Protein AF-A0A2G9GBJ9-F1 (afdb_monomer_lite)

Secondary structure (DSSP, 8-state):
---B-TTSPBPPHHHHHHHHHHHHHHHHHHHHHHHHHHHHHHTS-SHHHHHHHHHHHHHHHSSPPPHHHHHHHHHHHHHHHHHHHHHHHHHHHHHHHHHHHHHHHHHH--

Radius of gyration: 24.68 Å; chains: 1; bounding box: 47×69×53 Å

pLDDT: mean 78.36, std 8.61, range [52.81, 92.06]

Sequence (110 aa):
MVKTTKGGKTMNPTDAYRKELRKKELKRNKKERKKVREVGILKKDPETFKEQIHKLEAMKADGALDKARKHKKRQLEDTLNLVIKKRKVMRNFINIFSLWDIWCNSLIFF

Structure (mmCIF, N/CA/C/O backbone):
data_AF-A0A2G9GBJ9-F1
#
_entry.id   AF-A0A2G9GBJ9-F1
#
loop_
_atom_site.group_PDB
_atom_site.id
_atom_site.type_symbol
_atom_site.label_atom_id
_atom_site.label_alt_id
_atom_site.label_comp_id
_atom_site.label_asym_id
_atom_site.label_entity_id
_atom_site.label_seq_id
_atom_site.pdbx_PDB_ins_code
_atom_site.Cartn_x
_atom_site.Cartn_y
_atom_site.Cartn_z
_atom_site.occupancy
_atom_site.B_iso_or_equiv
_atom_site.auth_seq_id
_atom_site.auth_comp_id
_atom_site.auth_asym_id
_atom_site.auth_atom_id
_atom_site.pdbx_PDB_model_num
ATOM 1 N N . MET A 1 1 ? 30.743 -10.791 -12.312 1.00 52.81 1 MET A N 1
ATOM 2 C CA . MET A 1 1 ? 30.150 -12.019 -11.734 1.00 52.81 1 MET A CA 1
ATOM 3 C C . MET A 1 1 ? 29.306 -12.708 -12.802 1.00 52.81 1 MET A C 1
ATOM 5 O O . MET A 1 1 ? 28.244 -12.201 -13.158 1.00 52.81 1 MET A O 1
ATOM 9 N N . VAL A 1 2 ? 29.831 -13.787 -13.394 1.00 60.94 2 VAL A N 1
ATOM 10 C CA . VAL A 1 2 ? 29.153 -14.532 -14.468 1.00 60.94 2 VAL A CA 1
ATOM 11 C C . VAL A 1 2 ? 27.899 -15.169 -13.883 1.00 60.94 2 VAL A C 1
ATOM 13 O O . VAL A 1 2 ? 27.960 -15.912 -12.908 1.00 60.94 2 VAL A O 1
ATOM 16 N N . LYS A 1 3 ? 26.739 -14.819 -14.437 1.00 56.78 3 LYS A N 1
ATOM 17 C CA . LYS A 1 3 ? 25.454 -15.357 -13.990 1.00 56.78 3 LYS A CA 1
ATOM 18 C C . LYS A 1 3 ? 25.397 -16.821 -14.434 1.00 56.78 3 LYS A C 1
ATOM 20 O O . LYS A 1 3 ? 25.287 -17.089 -15.625 1.00 56.78 3 LYS A O 1
ATOM 25 N N . THR A 1 4 ? 25.491 -17.761 -13.507 1.00 58.31 4 THR A N 1
ATOM 26 C CA . THR A 1 4 ? 25.299 -19.189 -13.781 1.00 58.31 4 THR A CA 1
ATOM 27 C C . THR A 1 4 ? 23.809 -19.528 -13.792 1.00 58.31 4 THR A C 1
ATOM 29 O O . THR A 1 4 ? 22.970 -18.827 -13.215 1.00 58.31 4 THR A O 1
ATOM 32 N N . THR A 1 5 ? 23.438 -20.572 -14.529 1.00 62.03 5 THR A N 1
ATOM 33 C CA . THR A 1 5 ? 22.082 -21.132 -14.454 1.00 62.03 5 THR A CA 1
ATOM 34 C C . THR A 1 5 ? 21.862 -21.823 -13.103 1.00 62.03 5 THR A C 1
ATOM 36 O O . THR A 1 5 ? 22.818 -22.126 -12.394 1.00 62.03 5 THR A O 1
ATOM 39 N N . LYS A 1 6 ? 20.600 -22.115 -12.747 1.00 61.69 6 LYS A N 1
ATOM 40 C CA . LYS A 1 6 ? 20.223 -22.793 -11.486 1.00 61.69 6 LYS A CA 1
ATOM 41 C C . LYS A 1 6 ? 20.848 -24.198 -11.312 1.00 61.69 6 LYS A C 1
ATOM 43 O O . LYS A 1 6 ? 20.663 -24.794 -10.263 1.00 61.69 6 LYS A O 1
ATOM 48 N N . GLY A 1 7 ? 21.568 -24.695 -12.325 1.00 65.69 7 GLY A N 1
ATOM 49 C CA . GLY A 1 7 ? 22.311 -25.958 -12.331 1.00 65.69 7 GLY A CA 1
ATOM 50 C C . GLY A 1 7 ? 23.787 -25.813 -12.732 1.00 65.69 7 GLY A C 1
ATOM 51 O O . GLY A 1 7 ? 24.335 -26.723 -13.339 1.00 65.69 7 GLY A O 1
ATOM 52 N N . GLY A 1 8 ? 24.424 -24.662 -12.481 1.00 62.75 8 GLY A N 1
ATOM 53 C CA . GLY A 1 8 ? 25.887 -24.513 -12.566 1.00 62.75 8 GLY A CA 1
ATOM 54 C C . GLY A 1 8 ? 26.495 -24.368 -13.969 1.00 62.75 8 GLY A C 1
ATOM 55 O O . GLY A 1 8 ? 27.666 -24.024 -14.080 1.00 62.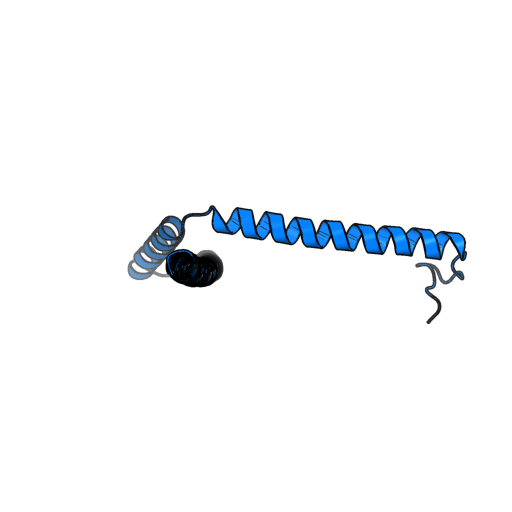75 8 GLY A O 1
ATOM 56 N N . LYS A 1 9 ? 25.721 -24.537 -15.049 1.00 66.00 9 LYS A N 1
ATOM 57 C CA . LYS A 1 9 ? 26.216 -24.340 -16.426 1.00 66.00 9 LYS A CA 1
ATOM 58 C C . LYS A 1 9 ? 26.382 -22.850 -16.752 1.00 66.00 9 LYS A C 1
ATOM 60 O O . LYS A 1 9 ? 25.506 -22.039 -16.401 1.00 66.00 9 LYS A O 1
ATOM 65 N N . THR A 1 10 ? 27.483 -22.506 -17.429 1.00 62.62 10 THR A N 1
ATOM 66 C CA . THR A 1 10 ? 27.755 -21.166 -17.972 1.00 62.62 10 THR A CA 1
ATOM 67 C C . THR A 1 10 ? 26.624 -20.765 -18.916 1.00 62.62 10 THR A C 1
ATOM 69 O O . THR A 1 10 ? 26.120 -21.563 -19.705 1.00 62.62 10 THR A O 1
ATOM 72 N N . MET A 1 11 ? 26.117 -19.544 -18.755 1.00 69.00 11 MET A N 1
ATOM 73 C CA . MET A 1 11 ? 24.937 -19.106 -19.495 1.00 69.00 11 MET A CA 1
ATOM 74 C C . MET A 1 11 ? 25.324 -18.717 -20.919 1.00 69.00 11 MET A C 1
ATOM 76 O O . MET A 1 11 ? 26.275 -17.962 -21.102 1.00 69.00 11 MET A O 1
ATOM 80 N N . ASN A 1 12 ? 24.559 -19.179 -21.909 1.00 77.44 12 ASN A N 1
ATOM 81 C CA . ASN A 1 12 ? 24.738 -18.759 -23.296 1.00 77.44 12 ASN A CA 1
ATOM 82 C C . ASN A 1 12 ? 24.591 -17.217 -23.396 1.00 77.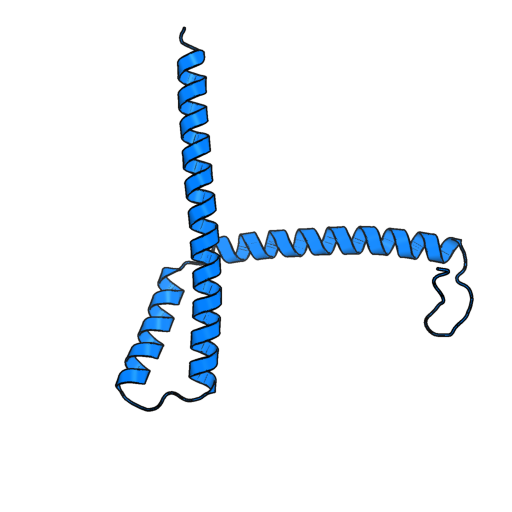44 12 ASN A C 1
ATOM 84 O O . ASN A 1 12 ? 23.616 -16.679 -22.852 1.00 77.44 12 ASN A O 1
ATOM 88 N N . PRO A 1 13 ? 25.515 -16.491 -24.062 1.00 76.88 13 PRO A N 1
ATOM 89 C CA . PRO A 1 13 ? 25.438 -15.036 -24.237 1.00 76.88 13 PRO A CA 1
ATOM 90 C C . PRO A 1 13 ? 24.092 -14.549 -24.808 1.00 76.88 13 PRO A C 1
ATOM 92 O O . PRO A 1 13 ? 23.568 -13.529 -24.355 1.00 76.88 13 PRO A O 1
ATOM 95 N N . THR A 1 14 ? 23.456 -15.310 -25.705 1.00 79.88 14 THR A N 1
ATOM 96 C CA . THR A 1 14 ? 22.117 -14.989 -26.237 1.00 79.88 14 THR A CA 1
ATOM 97 C C . THR A 1 14 ? 21.022 -15.092 -25.167 1.00 79.88 14 THR A C 1
ATOM 99 O O . THR A 1 14 ? 20.123 -14.250 -25.092 1.00 79.88 14 THR A O 1
ATOM 102 N N . ASP A 1 15 ? 21.107 -16.084 -24.281 1.00 81.12 15 ASP A N 1
ATOM 103 C CA . ASP A 1 15 ? 20.161 -16.248 -23.172 1.00 81.12 15 ASP A CA 1
ATOM 104 C C . ASP A 1 15 ? 20.373 -15.216 -22.065 1.00 81.12 15 ASP A C 1
ATOM 106 O O . ASP A 1 15 ? 19.410 -14.791 -21.418 1.00 81.12 15 ASP A O 1
ATOM 110 N N . ALA A 1 16 ? 21.614 -14.774 -21.855 1.00 81.31 16 ALA A N 1
ATOM 111 C CA . ALA A 1 16 ? 21.913 -13.671 -20.955 1.00 81.31 16 ALA A CA 1
ATOM 112 C C . ALA A 1 16 ? 21.224 -12.383 -21.435 1.00 81.31 16 ALA A C 1
ATOM 114 O O . ALA A 1 16 ? 20.534 -11.734 -20.642 1.00 81.31 16 ALA A O 1
ATOM 115 N N . TYR A 1 17 ? 21.305 -12.080 -22.735 1.00 81.88 17 TYR A N 1
ATOM 116 C CA . TYR A 1 17 ? 20.639 -10.925 -23.342 1.00 81.88 17 TYR A CA 1
ATOM 117 C C . TYR A 1 17 ? 19.106 -10.999 -23.224 1.00 81.88 17 TYR A C 1
ATOM 119 O O . TYR A 1 17 ? 18.466 -10.061 -22.739 1.00 81.88 17 TYR A O 1
ATOM 127 N N . ARG A 1 18 ? 18.499 -12.152 -23.544 1.00 83.75 18 ARG A N 1
ATOM 128 C CA . ARG A 1 18 ? 17.045 -12.371 -23.388 1.00 83.75 18 ARG A CA 1
ATOM 129 C C . ARG A 1 18 ? 16.582 -12.202 -21.942 1.00 83.75 18 ARG A C 1
ATOM 131 O O . ARG A 1 18 ? 15.556 -11.570 -21.676 1.00 83.75 18 ARG A O 1
ATOM 138 N N . LYS A 1 19 ? 17.342 -12.727 -20.977 1.00 83.69 19 LYS A N 1
ATOM 139 C CA . LYS A 1 19 ? 17.028 -12.573 -19.548 1.00 83.69 19 LYS A CA 1
ATOM 140 C C . LYS A 1 19 ? 17.173 -11.133 -19.079 1.00 83.69 19 LYS A C 1
ATOM 142 O O . LYS A 1 19 ? 16.408 -10.699 -18.218 1.00 83.69 19 LYS A O 1
ATOM 147 N N . GLU A 1 20 ? 18.114 -10.376 -19.627 1.00 84.12 20 GLU A N 1
ATOM 148 C CA . GLU A 1 20 ? 18.257 -8.957 -19.315 1.00 84.12 20 GLU A CA 1
ATOM 149 C C . GLU A 1 20 ? 17.107 -8.120 -19.867 1.00 84.12 20 GLU A C 1
ATOM 151 O O . GLU A 1 20 ? 16.560 -7.302 -19.121 1.00 84.12 20 GLU A O 1
ATOM 156 N N . LEU A 1 21 ? 16.662 -8.385 -21.097 1.00 86.06 21 LEU A N 1
ATOM 157 C CA . LEU A 1 21 ? 15.450 -7.782 -21.656 1.00 86.06 21 LEU A CA 1
ATOM 158 C C . LEU A 1 21 ? 14.224 -8.105 -20.799 1.00 86.06 21 LEU A C 1
ATOM 160 O O . LEU A 1 21 ? 13.531 -7.195 -20.340 1.00 86.06 21 LEU A O 1
ATOM 164 N N . ARG A 1 22 ? 14.022 -9.381 -20.450 1.00 88.19 22 ARG A N 1
ATOM 165 C CA . ARG A 1 22 ? 12.922 -9.801 -19.569 1.00 88.19 22 ARG A CA 1
ATOM 166 C C . ARG A 1 22 ? 13.009 -9.156 -18.185 1.00 88.19 22 ARG A C 1
ATOM 168 O O . ARG A 1 22 ? 11.987 -8.812 -17.598 1.00 88.19 22 ARG A O 1
ATOM 175 N N . LYS 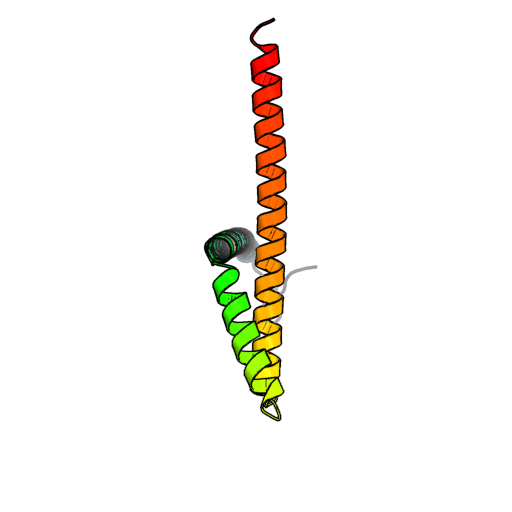A 1 23 ? 14.214 -8.949 -17.643 1.00 87.56 23 LYS A N 1
ATOM 176 C CA . LYS A 1 23 ? 14.416 -8.255 -16.360 1.00 87.56 23 LYS A CA 1
ATOM 177 C C . LYS A 1 23 ? 14.058 -6.770 -16.460 1.00 87.56 23 LYS A C 1
ATOM 179 O O . LYS A 1 23 ? 13.475 -6.241 -15.512 1.00 87.56 23 LYS A O 1
AT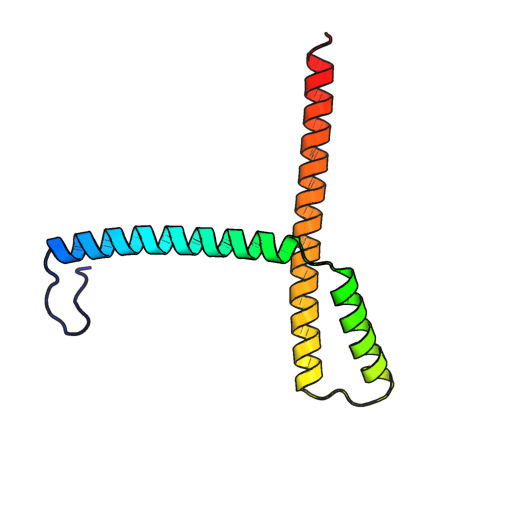OM 184 N N . LYS A 1 24 ? 14.402 -6.096 -17.563 1.00 89.12 24 LYS A N 1
ATOM 185 C CA . LYS A 1 24 ? 14.009 -4.698 -17.822 1.00 89.12 24 LYS A CA 1
ATOM 186 C C . LYS A 1 24 ? 12.486 -4.581 -17.939 1.00 89.12 24 LYS A C 1
ATOM 188 O O . LYS A 1 24 ? 11.901 -3.726 -17.276 1.00 89.12 24 LYS A O 1
ATOM 193 N N . GLU A 1 25 ? 11.858 -5.509 -18.650 1.00 88.69 25 GLU A N 1
ATOM 194 C CA . GLU A 1 25 ? 10.406 -5.574 -18.823 1.00 88.69 25 GLU A CA 1
ATOM 195 C C . GLU A 1 25 ? 9.672 -5.833 -17.498 1.00 88.69 25 GLU A C 1
ATOM 197 O O . GLU A 1 25 ? 8.834 -5.050 -17.055 1.00 88.69 25 GLU A O 1
ATOM 202 N N . LEU A 1 26 ? 10.101 -6.846 -16.738 1.00 88.06 26 LEU A N 1
ATOM 203 C CA . LEU A 1 26 ? 9.559 -7.126 -15.405 1.00 88.06 26 LEU A CA 1
ATOM 204 C C . LEU A 1 26 ? 9.708 -5.942 -14.441 1.00 88.06 26 LEU A C 1
ATOM 206 O O . LEU A 1 26 ? 8.861 -5.754 -13.565 1.00 88.06 26 LEU A O 1
ATOM 210 N N . LYS A 1 27 ? 10.776 -5.144 -14.566 1.00 90.38 27 LYS A N 1
ATOM 211 C CA . LYS A 1 27 ? 10.946 -3.921 -13.769 1.00 90.38 27 LYS A CA 1
ATOM 212 C C . LYS A 1 27 ? 9.918 -2.854 -14.150 1.00 90.38 27 LYS A C 1
ATOM 214 O O . LYS A 1 27 ? 9.383 -2.226 -13.236 1.00 90.38 27 LYS A O 1
ATOM 219 N N . ARG A 1 28 ? 9.621 -2.662 -15.439 1.00 90.31 28 ARG A N 1
ATOM 220 C CA . ARG A 1 28 ? 8.571 -1.736 -15.905 1.00 90.31 28 ARG A CA 1
ATOM 221 C C . ARG A 1 28 ? 7.198 -2.168 -15.381 1.00 90.31 28 ARG A C 1
ATOM 223 O O . ARG A 1 28 ? 6.585 -1.406 -14.637 1.00 90.31 28 ARG A O 1
ATOM 230 N N . ASN A 1 29 ? 6.843 -3.441 -15.547 1.00 90.69 29 ASN A N 1
ATOM 231 C CA . ASN A 1 29 ? 5.569 -3.996 -15.063 1.00 90.69 29 ASN A CA 1
ATOM 232 C C . ASN A 1 29 ? 5.438 -3.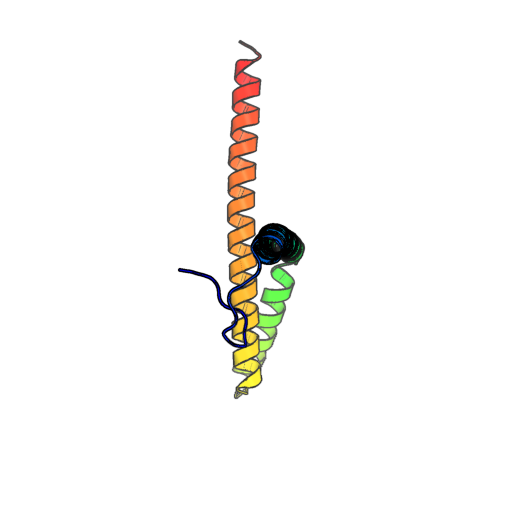971 -13.532 1.00 90.69 29 ASN A C 1
ATOM 234 O O . ASN A 1 29 ? 4.343 -3.918 -12.976 1.00 90.69 29 ASN A O 1
ATOM 238 N N . LYS A 1 30 ? 6.550 -4.009 -12.788 1.00 92.06 30 LYS A N 1
ATOM 239 C CA . LYS A 1 30 ? 6.528 -3.796 -11.329 1.00 92.06 30 LYS A CA 1
ATOM 240 C C . LYS A 1 30 ? 6.273 -2.335 -10.960 1.00 92.06 30 LYS A C 1
ATOM 242 O O . LYS A 1 30 ? 5.577 -2.094 -9.976 1.00 92.06 30 LYS A O 1
ATOM 247 N N . LYS A 1 31 ? 6.842 -1.376 -11.696 1.00 89.00 31 LYS A N 1
ATOM 248 C CA . LYS A 1 31 ? 6.605 0.059 -11.469 1.00 89.00 31 LYS A CA 1
ATOM 249 C C . LYS A 1 31 ? 5.157 0.420 -11.783 1.00 89.00 31 LYS A C 1
ATOM 251 O O . LYS A 1 31 ? 4.516 1.070 -10.969 1.00 89.00 31 LYS A O 1
ATOM 256 N N . GLU A 1 32 ? 4.628 -0.072 -12.894 1.00 86.19 32 GLU A N 1
ATOM 257 C CA . GLU A 1 32 ? 3.231 0.133 -13.271 1.00 86.19 32 GLU A CA 1
ATOM 258 C C . GLU A 1 32 ? 2.268 -0.451 -12.233 1.00 86.19 32 GLU A C 1
ATOM 260 O O . GLU A 1 32 ? 1.433 0.269 -11.696 1.00 86.19 32 GLU A O 1
ATOM 265 N N . ARG A 1 33 ? 2.485 -1.700 -11.799 1.00 82.81 33 ARG A N 1
ATOM 266 C CA . ARG A 1 33 ? 1.706 -2.298 -10.700 1.00 82.81 33 ARG A CA 1
ATOM 267 C C . ARG A 1 33 ? 1.784 -1.514 -9.389 1.00 82.81 33 ARG A C 1
ATOM 269 O O . ARG A 1 33 ? 0.874 -1.606 -8.571 1.00 82.81 33 ARG A O 1
ATOM 276 N N . LYS A 1 34 ? 2.874 -0.791 -9.118 1.00 85.25 34 LYS A N 1
ATOM 277 C CA . LYS A 1 34 ? 2.943 0.111 -7.955 1.00 85.25 34 LYS A CA 1
ATOM 278 C C . LYS A 1 34 ? 2.072 1.347 -8.179 1.00 85.25 34 LYS A C 1
ATOM 280 O O . LYS A 1 34 ? 1.242 1.622 -7.325 1.00 85.25 34 LYS A O 1
ATOM 285 N N . LYS A 1 35 ? 2.176 2.000 -9.341 1.00 81.62 35 LYS A N 1
ATOM 286 C CA . LYS A 1 35 ? 1.340 3.158 -9.700 1.00 81.62 35 LYS A CA 1
ATOM 287 C C . LYS A 1 35 ? -0.154 2.830 -9.643 1.00 81.62 35 LYS A C 1
ATOM 289 O O . LYS A 1 35 ? -0.900 3.537 -8.980 1.00 81.62 35 LYS A O 1
ATOM 294 N N . VAL A 1 36 ? -0.574 1.717 -10.249 1.00 82.69 36 VAL A N 1
ATOM 295 C CA . VAL A 1 36 ? -1.975 1.259 -10.223 1.00 82.69 36 VAL A CA 1
ATOM 296 C C . VAL A 1 36 ? -2.453 1.024 -8.788 1.00 82.69 36 VAL A C 1
ATOM 298 O O . VAL A 1 36 ? -3.541 1.461 -8.423 1.00 82.69 36 VAL A O 1
ATOM 301 N N . ARG A 1 37 ? -1.625 0.396 -7.939 1.00 83.25 37 ARG A N 1
ATOM 302 C CA . ARG A 1 37 ? -1.954 0.210 -6.516 1.00 83.25 37 ARG A CA 1
ATOM 303 C C . ARG A 1 37 ? -2.085 1.533 -5.769 1.00 83.25 37 ARG A C 1
ATOM 305 O O . ARG A 1 37 ? -2.999 1.673 -4.967 1.00 83.25 37 ARG A O 1
ATOM 312 N N . GLU A 1 38 ? -1.207 2.495 -6.033 1.00 79.06 38 GLU A N 1
ATOM 313 C CA . GLU A 1 38 ? -1.269 3.824 -5.415 1.00 79.06 38 GLU A CA 1
ATOM 314 C C . GLU A 1 38 ? -2.546 4.576 -5.810 1.00 79.06 38 GLU A C 1
ATOM 316 O O . GLU A 1 38 ? -3.229 5.098 -4.933 1.00 79.06 38 GLU A O 1
ATOM 321 N N . VAL A 1 39 ? -2.921 4.556 -7.094 1.00 78.25 39 VAL A N 1
ATOM 322 C CA . VAL A 1 39 ? -4.180 5.150 -7.581 1.00 78.25 39 VAL A CA 1
ATOM 323 C C . VAL A 1 39 ? -5.393 4.445 -6.968 1.00 78.25 39 VAL A C 1
ATOM 325 O O . VAL A 1 39 ? -6.344 5.101 -6.550 1.00 78.25 39 VAL A O 1
ATOM 328 N N . GLY A 1 40 ? -5.356 3.115 -6.856 1.00 79.50 40 GLY A N 1
ATOM 329 C CA . GLY A 1 40 ? -6.426 2.340 -6.228 1.00 79.50 40 GLY A CA 1
ATOM 330 C C . GLY A 1 40 ? -6.602 2.636 -4.736 1.00 79.50 40 GLY A C 1
ATOM 331 O O . GLY A 1 40 ? -7.725 2.624 -4.247 1.00 79.50 40 GLY A O 1
ATOM 332 N N . ILE A 1 41 ? -5.521 2.927 -4.005 1.00 76.44 41 ILE A N 1
ATOM 333 C CA . ILE A 1 41 ? -5.581 3.340 -2.591 1.00 76.44 41 ILE A CA 1
ATOM 334 C C . ILE A 1 41 ? -6.139 4.759 -2.462 1.00 76.44 41 ILE A C 1
ATOM 336 O O . ILE A 1 41 ? -6.888 5.041 -1.534 1.00 76.44 41 ILE A O 1
ATOM 340 N N . LEU A 1 42 ? -5.799 5.641 -3.401 1.00 70.62 42 LEU A N 1
ATOM 341 C CA . LEU A 1 42 ? -6.232 7.033 -3.390 1.00 70.62 42 LEU A CA 1
ATOM 342 C C . LEU A 1 42 ? -7.748 7.198 -3.529 1.00 70.62 42 LEU A C 1
ATOM 344 O O . LEU A 1 42 ? -8.326 8.080 -2.901 1.00 70.62 42 LEU A O 1
ATOM 348 N N . LYS A 1 43 ? -8.373 6.326 -4.326 1.00 73.56 43 LYS A N 1
ATOM 349 C CA . LYS A 1 43 ? -9.825 6.287 -4.537 1.00 73.56 43 LYS A CA 1
ATOM 350 C C . LYS A 1 43 ? -10.610 5.752 -3.336 1.00 73.56 43 LYS A C 1
ATOM 352 O O . LYS A 1 43 ? -11.831 5.784 -3.371 1.00 73.56 43 LYS A O 1
ATOM 357 N N . LYS A 1 44 ? -9.942 5.226 -2.305 1.00 76.81 44 LYS A N 1
ATOM 358 C CA . LYS A 1 44 ? -10.621 4.730 -1.103 1.00 76.81 44 LYS A CA 1
ATOM 359 C C . LYS A 1 44 ? -10.912 5.873 -0.142 1.00 76.81 44 LYS A C 1
ATOM 361 O O . LYS A 1 44 ? -10.071 6.758 0.065 1.00 76.81 44 LYS A O 1
ATOM 366 N N . ASP A 1 45 ? -12.073 5.798 0.493 1.00 78.25 45 ASP A N 1
ATOM 367 C CA . ASP A 1 45 ? -12.490 6.764 1.497 1.00 78.25 45 ASP A CA 1
ATOM 368 C C . ASP A 1 45 ? -11.831 6.481 2.855 1.00 78.25 45 ASP A C 1
ATOM 370 O O . ASP A 1 45 ? -11.711 5.326 3.262 1.00 78.25 45 ASP A O 1
ATOM 374 N N . PRO A 1 46 ? -11.339 7.505 3.577 1.00 78.12 46 PRO A N 1
ATOM 375 C CA . PRO A 1 46 ? -10.671 7.317 4.855 1.00 78.12 46 PRO A CA 1
ATOM 376 C C . PRO A 1 46 ? -11.681 7.241 6.000 1.00 78.12 46 PRO A C 1
ATOM 378 O O . PRO A 1 46 ? -11.390 6.615 7.014 1.00 78.12 46 PRO A O 1
ATOM 381 N N . GLU A 1 47 ? -12.863 7.837 5.837 1.00 81.50 47 GLU A N 1
ATOM 382 C CA . GLU A 1 47 ? -13.929 7.843 6.836 1.00 81.50 47 GLU A CA 1
ATOM 383 C C . GLU A 1 47 ? -14.449 6.425 7.065 1.00 81.50 47 GLU A C 1
ATOM 385 O O . GLU A 1 47 ? -14.554 5.997 8.209 1.00 81.50 47 GLU A O 1
ATOM 390 N N . THR A 1 48 ? -14.572 5.613 6.008 1.00 83.44 48 THR A N 1
ATOM 391 C CA . THR A 1 48 ? -14.942 4.197 6.150 1.00 83.44 48 THR A CA 1
ATOM 392 C C . THR A 1 48 ? -13.934 3.409 6.991 1.00 83.44 48 THR A C 1
ATOM 394 O O . THR A 1 48 ? -14.311 2.492 7.718 1.00 83.44 48 THR A O 1
ATOM 397 N N . PHE A 1 49 ? -12.640 3.750 6.921 1.00 81.62 49 PHE A N 1
ATOM 398 C CA . PHE A 1 49 ? -11.618 3.109 7.754 1.00 81.62 49 PHE A CA 1
ATOM 399 C C . PHE A 1 49 ? -11.682 3.591 9.205 1.00 81.62 49 PHE A C 1
ATOM 401 O O . PHE A 1 49 ? -11.552 2.772 10.114 1.00 81.62 49 PHE A O 1
ATOM 408 N N . LYS A 1 50 ? -11.929 4.887 9.432 1.00 83.50 50 LYS A N 1
ATOM 409 C CA . LYS A 1 50 ? -12.130 5.439 10.779 1.00 83.50 50 LYS A CA 1
ATOM 410 C C . LYS A 1 50 ? -13.359 4.847 11.459 1.00 83.50 50 LYS A C 1
ATOM 412 O O . LYS A 1 50 ? -13.261 4.446 12.610 1.00 83.50 50 LYS A O 1
ATOM 417 N N . GLU A 1 51 ? -14.476 4.713 10.751 1.00 87.25 51 GLU A N 1
ATOM 418 C CA . GLU A 1 51 ? -15.690 4.081 11.278 1.00 87.25 51 GLU A CA 1
ATOM 419 C C . GLU A 1 51 ? -15.449 2.621 11.673 1.00 87.25 51 GLU A C 1
ATOM 421 O O . GLU A 1 51 ? -15.909 2.166 12.719 1.00 87.25 51 GLU A O 1
ATOM 426 N N . GLN A 1 52 ? -14.700 1.871 10.860 1.00 83.56 52 GLN A N 1
ATOM 427 C CA . GLN A 1 52 ? -14.336 0.489 11.183 1.00 83.56 52 GLN A CA 1
ATOM 428 C C . GLN A 1 52 ? -13.419 0.405 12.407 1.00 83.56 52 GLN A C 1
ATOM 430 O O . GLN A 1 52 ? -13.595 -0.491 13.233 1.00 83.56 52 GLN A O 1
ATOM 435 N N . ILE A 1 53 ? -12.465 1.331 12.543 1.00 86.00 53 ILE A N 1
ATOM 436 C CA . ILE A 1 53 ? -11.616 1.435 13.736 1.00 86.00 53 ILE A CA 1
ATOM 437 C C . ILE A 1 53 ? -12.474 1.771 14.959 1.00 86.00 53 ILE A C 1
ATOM 439 O O . ILE A 1 53 ? -12.372 1.072 15.961 1.00 86.00 53 ILE A O 1
ATOM 443 N N . HIS A 1 54 ? -13.376 2.747 14.850 1.00 85.38 54 HIS A N 1
ATOM 444 C CA . HIS A 1 54 ? -14.268 3.156 15.932 1.00 85.38 54 HIS A CA 1
ATOM 445 C C . HIS A 1 54 ? -15.176 2.006 16.395 1.00 85.38 54 HIS A C 1
ATOM 447 O O . HIS A 1 54 ? -15.317 1.767 17.589 1.00 85.38 54 HIS A O 1
ATOM 453 N N . LYS A 1 55 ? -15.726 1.212 15.465 1.00 84.94 55 LYS A N 1
ATOM 454 C CA . LYS A 1 55 ? -16.490 -0.006 15.799 1.00 84.94 55 LYS A CA 1
ATOM 455 C C . LYS A 1 55 ? -15.638 -1.027 16.558 1.00 84.94 55 LYS A C 1
ATOM 457 O O . LYS A 1 55 ? -16.096 -1.598 17.541 1.00 84.94 55 LYS A O 1
ATOM 462 N N . LEU A 1 56 ? -14.392 -1.248 16.130 1.00 82.12 56 LEU A N 1
ATOM 463 C CA . LEU A 1 56 ? -13.466 -2.152 16.824 1.00 82.12 56 LEU A CA 1
ATOM 464 C C . LEU A 1 56 ? -13.030 -1.616 18.197 1.00 82.12 56 LEU A C 1
ATOM 466 O O . LEU A 1 56 ? -12.713 -2.409 19.082 1.00 82.12 56 LEU A O 1
ATOM 470 N N . GLU A 1 57 ? -12.990 -0.298 18.376 1.00 80.69 57 GLU A N 1
ATOM 471 C CA . GLU A 1 57 ? -12.693 0.351 19.653 1.00 80.69 57 GLU A CA 1
ATOM 472 C C . GLU A 1 57 ? -13.868 0.294 20.626 1.00 80.69 57 GLU A C 1
ATOM 474 O O . GLU A 1 57 ? -13.648 -0.054 21.783 1.00 80.69 57 GLU A O 1
ATOM 479 N N . ALA A 1 58 ? -15.097 0.521 20.160 1.00 81.31 58 ALA A N 1
ATOM 480 C CA . ALA A 1 58 ? -16.307 0.351 20.964 1.00 81.31 58 ALA A CA 1
ATOM 481 C C . ALA A 1 58 ? -16.403 -1.083 21.518 1.00 81.31 58 ALA A C 1
ATOM 483 O O . ALA A 1 58 ? -16.506 -1.284 22.721 1.00 81.31 58 ALA A O 1
ATOM 484 N N . MET A 1 59 ? -16.171 -2.093 20.671 1.00 74.75 59 MET A N 1
ATOM 485 C CA . MET A 1 59 ? -16.145 -3.500 21.101 1.00 74.75 59 MET A CA 1
ATOM 486 C C . MET A 1 59 ? -14.992 -3.847 22.059 1.00 74.75 59 MET A C 1
ATOM 488 O O . MET A 1 59 ? -15.026 -4.892 22.706 1.00 74.75 59 MET A O 1
ATOM 492 N N . LYS A 1 60 ? -13.933 -3.027 22.116 1.00 67.94 60 LYS A N 1
ATOM 493 C CA . LYS A 1 60 ? -12.841 -3.177 23.092 1.00 67.94 60 LYS A CA 1
ATOM 494 C C . LYS A 1 60 ? -13.230 -2.581 24.449 1.00 67.94 60 LYS A C 1
ATOM 496 O O . LYS A 1 60 ? -12.717 -3.044 25.463 1.00 67.94 60 LYS A O 1
ATOM 501 N N . ALA A 1 61 ? -14.087 -1.560 24.470 1.00 63.09 61 ALA A N 1
ATOM 502 C CA . ALA A 1 61 ? -14.628 -1.008 25.709 1.00 63.09 61 ALA A CA 1
ATOM 503 C C . ALA A 1 61 ? -15.579 -2.007 26.393 1.00 63.09 61 ALA A C 1
ATOM 505 O O . ALA A 1 61 ? -15.530 -2.146 27.611 1.00 63.09 61 ALA A O 1
ATOM 506 N N . ASP A 1 62 ? -16.330 -2.780 25.602 1.00 63.75 62 ASP A N 1
ATOM 507 C CA . ASP A 1 62 ? -17.287 -3.783 26.092 1.00 63.75 62 ASP A CA 1
ATOM 508 C C . ASP A 1 62 ? -16.644 -5.125 26.521 1.00 63.75 62 ASP A C 1
ATOM 510 O O . ASP A 1 62 ? -17.333 -6.011 27.027 1.00 63.75 62 ASP A O 1
ATOM 514 N N . GLY A 1 63 ? -15.328 -5.320 26.329 1.00 72.19 63 GLY A N 1
ATOM 515 C CA . GLY A 1 63 ? -14.631 -6.537 26.766 1.00 72.19 63 GLY A CA 1
ATOM 516 C C . GLY A 1 63 ? -13.303 -6.851 26.062 1.00 72.19 63 GLY A C 1
ATOM 517 O O . GLY A 1 63 ? -12.736 -6.063 25.303 1.00 72.19 63 GLY A O 1
ATOM 518 N N . ALA A 1 64 ? -12.761 -8.049 26.317 1.00 68.56 64 ALA A N 1
ATOM 519 C CA . ALA A 1 64 ? -11.457 -8.458 25.795 1.00 68.56 64 ALA A CA 1
ATOM 520 C C . ALA A 1 64 ? -11.465 -8.677 24.266 1.00 68.56 64 ALA A C 1
ATOM 522 O O . ALA A 1 64 ? -12.123 -9.563 23.712 1.00 68.56 64 ALA A O 1
ATOM 523 N N . LEU A 1 65 ? -10.656 -7.884 23.560 1.00 66.81 65 LEU A N 1
ATOM 524 C CA . LEU A 1 65 ? -10.474 -8.006 22.116 1.00 66.81 65 LEU A CA 1
ATOM 525 C C . LEU A 1 65 ? -9.509 -9.161 21.769 1.00 66.81 65 LEU A C 1
ATOM 527 O O . LEU A 1 65 ? -8.351 -9.156 22.196 1.00 66.81 65 LEU A O 1
ATOM 531 N N . ASP A 1 66 ? -9.968 -10.107 20.945 1.00 73.88 66 ASP A N 1
ATOM 532 C CA . ASP A 1 66 ? -9.176 -11.238 20.443 1.00 73.88 66 ASP A CA 1
ATOM 533 C C . ASP A 1 66 ? -7.946 -10.790 19.610 1.00 73.88 66 ASP A C 1
ATOM 535 O O . ASP A 1 66 ? -7.940 -9.717 18.992 1.00 73.88 66 ASP A O 1
ATOM 539 N N . LYS A 1 67 ? -6.885 -11.612 19.571 1.00 78.19 67 LYS A N 1
ATOM 540 C CA . LYS A 1 67 ? -5.624 -11.337 18.852 1.00 78.19 67 LYS A CA 1
ATOM 541 C C . LYS A 1 67 ? -5.864 -11.033 17.369 1.00 78.19 67 LYS A C 1
ATOM 543 O O . LYS A 1 67 ? -5.235 -10.120 16.828 1.00 78.19 67 LYS A O 1
ATOM 548 N N . ALA A 1 68 ? -6.809 -11.727 16.731 1.00 77.44 68 ALA A N 1
ATOM 549 C CA . ALA A 1 68 ? -7.181 -11.489 15.336 1.00 77.44 68 ALA A CA 1
ATOM 550 C C . ALA A 1 68 ? -7.752 -10.076 15.118 1.00 77.44 68 ALA A C 1
ATOM 552 O O . ALA A 1 68 ? -7.382 -9.375 14.172 1.00 77.44 68 ALA A O 1
ATOM 553 N N . ARG A 1 69 ? -8.602 -9.611 16.040 1.00 75.00 69 ARG A N 1
ATOM 554 C CA . ARG A 1 69 ? -9.212 -8.275 15.992 1.00 75.00 69 ARG A CA 1
ATOM 555 C C . ARG A 1 69 ? -8.184 -7.164 16.236 1.00 75.00 69 ARG A C 1
ATOM 557 O O . ARG A 1 69 ? -8.223 -6.147 15.546 1.00 75.00 69 ARG A O 1
ATOM 564 N N . LYS A 1 70 ? -7.203 -7.382 17.123 1.00 80.44 70 LYS A N 1
ATOM 565 C CA . LYS A 1 70 ? -6.059 -6.464 17.311 1.00 80.44 70 LYS A CA 1
ATOM 566 C C . LYS A 1 70 ? -5.211 -6.336 16.043 1.00 80.44 70 LYS A C 1
ATOM 568 O O . LYS A 1 70 ? -4.825 -5.231 15.670 1.00 80.44 70 LYS A O 1
ATOM 573 N N . HIS A 1 71 ? -4.951 -7.448 15.356 1.00 83.25 71 HIS A N 1
ATOM 574 C CA . HIS A 1 71 ? -4.202 -7.429 14.100 1.00 83.25 71 HIS A CA 1
ATOM 575 C C . HIS A 1 71 ? -4.960 -6.681 12.995 1.00 83.25 71 HIS A C 1
ATOM 577 O O . HIS A 1 71 ? -4.372 -5.862 12.291 1.00 83.25 71 HIS A O 1
ATOM 583 N N . LYS A 1 72 ? -6.278 -6.896 12.895 1.00 81.62 72 LYS A N 1
ATOM 584 C CA . LYS A 1 72 ? -7.136 -6.183 11.940 1.00 81.62 72 LYS A CA 1
ATOM 585 C C . LYS A 1 72 ? -7.162 -4.677 12.205 1.00 81.62 72 LYS A C 1
ATOM 587 O O . LYS A 1 72 ? -7.035 -3.909 11.258 1.00 81.62 72 LYS A O 1
ATOM 592 N N . LYS A 1 73 ? -7.240 -4.256 13.474 1.00 82.25 73 LYS A N 1
ATOM 593 C CA . LYS A 1 73 ? -7.132 -2.839 13.859 1.00 82.25 73 LYS A CA 1
ATOM 594 C C . LYS A 1 73 ? -5.827 -2.220 13.344 1.00 82.25 73 LYS A C 1
ATOM 596 O O . LYS A 1 73 ? -5.875 -1.220 12.639 1.00 82.25 73 LYS A O 1
ATOM 601 N N . ARG A 1 74 ? -4.687 -2.876 13.584 1.00 85.75 74 ARG A N 1
ATOM 602 C CA . ARG A 1 74 ? -3.376 -2.398 13.114 1.00 85.75 74 ARG A CA 1
ATOM 603 C C . ARG A 1 74 ? -3.300 -2.273 11.586 1.00 85.75 74 ARG A C 1
ATOM 605 O O . ARG A 1 74 ? -2.808 -1.273 11.080 1.00 85.75 74 ARG A O 1
ATOM 612 N N . GLN A 1 75 ? -3.837 -3.243 10.841 1.00 85.44 75 GLN A N 1
ATOM 613 C CA . GLN A 1 75 ? -3.877 -3.166 9.372 1.00 85.44 75 GLN A CA 1
ATOM 614 C C . GLN A 1 75 ? -4.724 -1.989 8.859 1.00 85.44 75 GLN A C 1
ATOM 616 O O . GLN A 1 75 ? -4.372 -1.355 7.859 1.00 85.44 75 GLN A O 1
ATOM 621 N N . LEU A 1 76 ? -5.845 -1.703 9.527 1.00 84.81 76 LEU A N 1
ATOM 622 C CA . LEU A 1 76 ? -6.715 -0.577 9.186 1.00 84.81 76 LEU A CA 1
ATOM 623 C C . LEU A 1 76 ? -6.033 0.760 9.500 1.00 84.81 76 LEU A C 1
ATOM 625 O O . LEU A 1 76 ? -6.076 1.661 8.666 1.00 84.81 76 LEU A O 1
ATOM 629 N N . GLU A 1 77 ? -5.338 0.865 10.635 1.00 85.06 77 GLU A N 1
ATOM 630 C CA . GLU A 1 77 ? -4.547 2.045 11.016 1.00 85.06 77 GLU A CA 1
ATOM 631 C C . GLU A 1 77 ? -3.397 2.309 10.034 1.00 85.06 77 GLU A C 1
ATOM 633 O O . GLU A 1 77 ? -3.233 3.434 9.558 1.00 85.06 77 GLU A O 1
ATOM 638 N N . ASP A 1 78 ? -2.641 1.272 9.660 1.00 85.56 78 ASP A N 1
ATOM 639 C CA . ASP A 1 78 ? -1.556 1.381 8.679 1.00 85.56 78 ASP A CA 1
ATOM 640 C C . ASP A 1 78 ? -2.084 1.856 7.313 1.00 85.56 78 ASP A C 1
ATOM 642 O O . ASP A 1 78 ? -1.483 2.712 6.652 1.00 85.56 78 ASP A O 1
ATOM 646 N N . THR A 1 79 ? -3.251 1.346 6.906 1.00 82.00 79 THR A N 1
ATOM 647 C CA . THR A 1 79 ? -3.922 1.748 5.662 1.00 82.00 79 THR A CA 1
ATOM 648 C C . THR A 1 79 ? -4.414 3.196 5.735 1.00 82.00 79 THR A C 1
ATOM 650 O O . THR A 1 79 ? -4.204 3.965 4.793 1.00 82.00 79 THR A O 1
ATOM 653 N N . LEU A 1 80 ? -5.021 3.599 6.854 1.00 85.00 80 LEU A N 1
ATOM 654 C CA . LEU A 1 80 ? -5.523 4.954 7.075 1.00 85.00 80 LEU A CA 1
ATOM 655 C C . LEU A 1 80 ? -4.385 5.984 7.061 1.00 85.00 80 LEU A C 1
ATOM 657 O O . LEU A 1 80 ? -4.478 6.996 6.363 1.00 85.00 80 LEU A O 1
ATOM 661 N N . ASN A 1 81 ? -3.280 5.700 7.752 1.00 84.62 81 ASN A N 1
ATOM 662 C CA . ASN A 1 81 ? -2.097 6.559 7.771 1.00 84.62 81 ASN A CA 1
ATOM 663 C C . ASN A 1 81 ? -1.518 6.768 6.366 1.00 84.62 81 ASN A C 1
ATOM 665 O O . ASN A 1 81 ? -1.125 7.883 6.004 1.00 84.62 81 ASN A O 1
ATOM 669 N N . LEU A 1 82 ? -1.515 5.719 5.540 1.00 82.00 82 LEU A N 1
ATOM 670 C CA . LEU A 1 82 ? -1.057 5.805 4.157 1.00 82.00 82 LEU A CA 1
ATOM 671 C C . LEU A 1 82 ? -1.969 6.706 3.307 1.00 82.00 82 LEU A C 1
ATOM 673 O O . LEU A 1 82 ? -1.465 7.552 2.561 1.00 82.00 82 LEU A O 1
ATOM 677 N N . VAL A 1 83 ? -3.293 6.566 3.443 1.00 81.62 83 VAL A N 1
ATOM 678 C CA . VAL A 1 83 ? -4.286 7.391 2.730 1.00 81.62 83 VAL A CA 1
ATOM 679 C C . VAL A 1 83 ? -4.184 8.859 3.154 1.00 81.62 83 VAL A C 1
ATOM 681 O O . VAL A 1 83 ? -4.115 9.738 2.293 1.00 81.62 83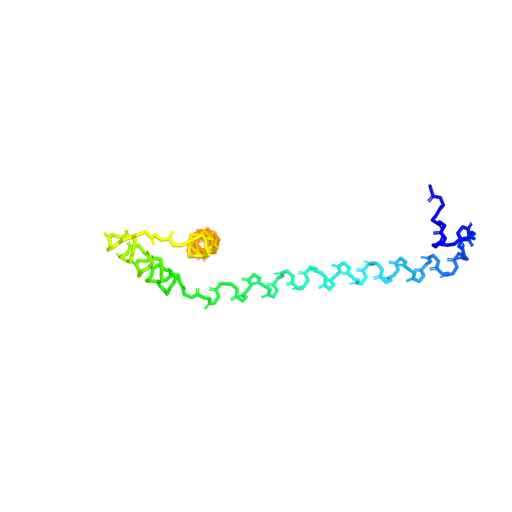 VAL A O 1
ATOM 684 N N . ILE A 1 84 ? -4.104 9.142 4.458 1.00 83.81 84 ILE A N 1
ATOM 685 C CA . ILE A 1 84 ? -3.984 10.509 4.992 1.00 83.81 84 ILE A CA 1
ATOM 686 C C . ILE A 1 84 ? -2.695 11.173 4.498 1.00 83.81 84 ILE A C 1
ATOM 688 O O . ILE A 1 84 ? -2.732 12.301 3.999 1.00 83.81 84 ILE A O 1
ATOM 692 N N . LYS A 1 85 ? -1.555 10.470 4.566 1.00 83.94 85 LYS A N 1
ATOM 693 C CA . LYS A 1 85 ? -0.267 10.994 4.091 1.00 83.94 85 LYS A CA 1
ATOM 694 C C . LYS A 1 85 ? -0.313 11.326 2.600 1.00 83.94 85 LYS A C 1
ATOM 696 O O . LYS A 1 85 ? 0.146 12.395 2.199 1.00 83.94 85 LYS A O 1
ATOM 701 N N . LYS A 1 86 ? -0.902 10.449 1.779 1.00 80.00 86 LYS A N 1
ATOM 702 C CA . LYS A 1 86 ? -1.059 10.678 0.333 1.00 80.00 86 LYS A CA 1
ATOM 703 C C . LYS A 1 86 ? -1.987 11.862 0.039 1.00 80.00 86 LYS A C 1
ATOM 705 O O . LYS A 1 86 ? -1.618 12.710 -0.769 1.00 80.00 86 LYS A O 1
ATOM 710 N N . ARG A 1 87 ? -3.129 11.986 0.730 1.00 80.44 87 ARG A N 1
ATOM 711 C CA . ARG A 1 87 ? -4.048 13.132 0.576 1.00 80.44 87 ARG A CA 1
ATOM 712 C C . ARG A 1 87 ? -3.413 14.461 0.977 1.00 80.44 87 ARG A C 1
ATOM 714 O O . ARG A 1 87 ? -3.610 15.441 0.271 1.00 80.44 87 ARG A O 1
ATOM 721 N N . LYS A 1 88 ? -2.626 14.506 2.059 1.00 80.56 88 LYS A N 1
ATOM 722 C CA . LYS A 1 88 ? -1.916 15.726 2.484 1.00 80.56 88 LYS A CA 1
ATOM 723 C C . LYS A 1 88 ? -0.911 16.191 1.429 1.00 80.56 88 LYS A C 1
ATOM 725 O O . LYS A 1 88 ? -0.886 17.369 1.095 1.00 80.56 88 LYS A O 1
ATOM 730 N N . VAL A 1 89 ? -0.134 15.264 0.865 1.00 79.69 89 VAL A N 1
ATOM 731 C CA . VAL A 1 89 ? 0.810 15.573 -0.221 1.00 79.69 89 VAL A CA 1
ATOM 732 C C . VAL A 1 89 ? 0.075 16.086 -1.457 1.00 79.69 89 VAL A C 1
ATOM 734 O O . VAL A 1 89 ? 0.477 17.106 -1.999 1.00 79.69 89 VAL A O 1
ATOM 737 N N . MET A 1 90 ? -1.021 15.440 -1.868 1.00 77.19 90 MET A N 1
ATOM 738 C CA . MET A 1 90 ? -1.816 15.924 -3.001 1.00 77.19 90 MET A CA 1
ATOM 739 C C . MET A 1 90 ? -2.425 17.298 -2.747 1.00 77.19 90 MET A C 1
ATOM 741 O O . MET A 1 90 ? -2.355 18.148 -3.619 1.00 77.19 90 MET A O 1
ATOM 745 N N . ARG A 1 91 ? -2.980 17.541 -1.555 1.00 76.75 91 ARG A N 1
ATOM 746 C CA . ARG A 1 91 ? -3.522 18.854 -1.189 1.00 76.75 91 ARG A CA 1
ATOM 747 C C . ARG A 1 91 ? -2.445 19.935 -1.257 1.00 76.75 91 ARG A C 1
ATOM 749 O O . ARG A 1 91 ? -2.693 20.990 -1.821 1.00 76.75 91 ARG A O 1
ATOM 756 N N . ASN A 1 92 ? -1.256 19.662 -0.723 1.00 79.62 92 ASN A N 1
ATOM 757 C CA . ASN A 1 92 ? -0.129 20.589 -0.808 1.00 79.62 92 ASN A CA 1
ATOM 758 C C . ASN A 1 92 ? 0.294 20.831 -2.261 1.00 79.62 92 ASN A C 1
ATOM 760 O O . ASN A 1 92 ? 0.585 21.962 -2.624 1.00 79.62 92 ASN A O 1
ATOM 764 N N . PHE A 1 93 ? 0.295 19.785 -3.090 1.00 74.75 93 PHE A N 1
ATOM 765 C CA . PHE A 1 93 ? 0.629 19.891 -4.508 1.00 74.75 93 PHE A CA 1
ATOM 766 C C . PHE A 1 93 ? -0.395 20.734 -5.274 1.00 74.75 93 PHE A C 1
ATOM 768 O O . PHE A 1 93 ? -0.004 21.599 -6.044 1.00 74.75 93 PHE A O 1
ATOM 775 N N . ILE A 1 94 ? -1.690 20.529 -5.012 1.00 78.62 94 ILE A N 1
ATOM 776 C CA . ILE A 1 94 ? -2.779 21.336 -5.576 1.00 78.62 94 ILE A CA 1
ATOM 777 C C . ILE A 1 94 ? -2.634 22.792 -5.140 1.00 78.62 94 ILE A C 1
ATOM 779 O O . ILE A 1 94 ? -2.732 23.666 -5.985 1.00 78.62 94 ILE A O 1
ATOM 783 N N . ASN A 1 95 ? -2.347 23.052 -3.860 1.00 81.06 95 ASN A N 1
ATOM 784 C CA . ASN A 1 95 ? -2.169 24.413 -3.352 1.00 81.06 95 ASN A CA 1
ATOM 785 C C . ASN A 1 95 ? -0.981 25.122 -4.028 1.00 81.06 95 ASN A C 1
ATOM 787 O O . ASN A 1 95 ? -1.101 26.251 -4.488 1.00 81.06 95 ASN A O 1
ATOM 791 N N . ILE A 1 96 ? 0.157 24.436 -4.161 1.00 82.00 96 ILE A N 1
ATOM 792 C CA . ILE A 1 96 ? 1.331 24.966 -4.870 1.00 82.00 96 ILE A CA 1
ATOM 793 C C . ILE A 1 96 ? 1.017 25.214 -6.349 1.00 82.00 96 ILE A C 1
ATOM 795 O O . ILE A 1 96 ? 1.387 26.258 -6.871 1.00 82.00 96 ILE A O 1
ATOM 799 N N . PHE A 1 97 ? 0.324 24.286 -7.012 1.00 77.94 97 PHE A N 1
ATOM 800 C CA . PHE A 1 97 ? -0.058 24.427 -8.415 1.00 77.94 97 PHE A CA 1
ATOM 801 C C . PHE A 1 97 ? -1.032 25.592 -8.618 1.00 77.94 97 PHE A C 1
ATOM 803 O O . PHE A 1 97 ? -0.793 26.428 -9.477 1.00 77.94 97 PHE A O 1
ATOM 810 N N . SER A 1 98 ? -2.046 25.735 -7.758 1.00 75.75 98 SER A N 1
ATOM 811 C CA . SER A 1 98 ? -2.960 26.879 -7.803 1.00 75.75 98 SER A CA 1
ATOM 812 C C . SER A 1 98 ? -2.253 28.203 -7.525 1.00 75.75 98 SER A C 1
ATOM 814 O O . SER A 1 98 ? -2.549 29.195 -8.176 1.00 75.75 98 SER A O 1
ATOM 816 N N . LEU A 1 99 ? -1.299 28.238 -6.588 1.00 82.19 99 LEU A N 1
ATOM 817 C CA . LEU A 1 99 ? -0.507 29.442 -6.317 1.00 82.19 99 LEU A CA 1
ATOM 818 C C . LEU A 1 99 ? 0.388 29.804 -7.506 1.00 82.19 99 LEU A C 1
ATOM 820 O O . LEU A 1 99 ? 0.568 30.984 -7.792 1.00 82.19 99 LEU A O 1
ATOM 824 N N . TRP A 1 100 ? 0.919 28.805 -8.210 1.00 84.31 100 TRP A N 1
ATOM 825 C CA . TRP A 1 100 ? 1.697 29.009 -9.427 1.00 84.31 100 TRP A CA 1
ATOM 826 C C . TRP A 1 100 ? 0.827 29.491 -10.593 1.00 84.31 100 TRP A C 1
ATOM 828 O O . TRP A 1 100 ? 1.197 30.464 -11.239 1.00 84.31 100 TRP A O 1
ATOM 838 N N . ASP A 1 101 ? -0.355 28.904 -10.800 1.00 79.88 101 ASP A N 1
ATOM 839 C CA . ASP A 1 101 ? -1.325 29.355 -11.810 1.00 79.88 101 ASP A CA 1
ATOM 840 C C . ASP A 1 101 ? -1.783 30.799 -11.552 1.00 79.88 101 ASP A C 1
ATOM 842 O O . ASP A 1 101 ? -1.905 31.593 -12.485 1.00 79.88 101 ASP A O 1
ATOM 846 N N . ILE A 1 102 ? -2.007 31.165 -10.285 1.00 81.88 102 ILE A N 1
ATOM 847 C CA . ILE A 1 102 ? -2.338 32.540 -9.886 1.00 81.88 102 ILE A CA 1
ATOM 848 C C . ILE A 1 102 ? -1.158 33.475 -10.183 1.00 81.88 102 ILE A C 1
ATOM 850 O O . ILE A 1 102 ? -1.352 34.523 -10.795 1.00 81.88 102 ILE A O 1
ATOM 854 N N . TRP A 1 103 ? 0.065 33.093 -9.806 1.00 84.94 103 TRP A N 1
ATOM 855 C CA . TRP A 1 103 ? 1.261 33.910 -10.028 1.00 84.94 103 TRP A CA 1
ATOM 856 C C . TRP A 1 103 ? 1.586 34.091 -11.521 1.00 84.94 103 TRP A C 1
ATOM 858 O O . TRP A 1 103 ? 1.889 35.201 -11.953 1.00 84.94 103 TRP A O 1
ATOM 868 N N . CYS A 1 104 ? 1.451 33.036 -12.329 1.00 81.69 104 CYS A N 1
ATOM 869 C CA . CYS A 1 104 ? 1.615 33.098 -13.781 1.00 81.69 104 CYS A CA 1
ATOM 870 C C . CYS A 1 104 ? 0.539 33.959 -14.455 1.00 81.69 104 CYS A C 1
ATOM 872 O O . CYS A 1 104 ? 0.878 34.761 -15.320 1.00 81.69 104 CYS A O 1
ATOM 874 N N . ASN A 1 105 ? -0.731 33.856 -14.049 1.00 78.81 105 ASN A N 1
ATOM 875 C CA . ASN A 1 105 ? -1.790 34.718 -14.588 1.00 78.81 105 ASN A CA 1
ATOM 876 C C . ASN A 1 105 ? -1.604 36.193 -14.204 1.00 78.81 105 ASN A C 1
ATOM 878 O O . ASN A 1 105 ? -1.892 37.068 -15.017 1.00 78.81 105 ASN A O 1
ATOM 882 N N . SER A 1 106 ? -1.079 36.488 -13.011 1.00 73.94 106 SER A N 1
ATOM 883 C CA . SER A 1 106 ? -0.722 37.861 -12.628 1.00 73.94 106 SER A CA 1
ATOM 884 C C . SER A 1 106 ? 0.457 38.429 -13.427 1.00 73.94 106 SER A C 1
ATOM 886 O O . SER A 1 106 ? 0.515 39.640 -13.606 1.00 73.94 106 SER A O 1
ATOM 888 N N . LEU A 1 107 ? 1.365 37.588 -13.936 1.00 68.12 107 LEU A N 1
ATOM 889 C CA . LEU A 1 107 ? 2.486 38.011 -14.788 1.00 68.12 107 LEU A CA 1
ATOM 890 C C . LEU A 1 107 ? 2.095 38.260 -16.256 1.00 68.12 107 LEU A C 1
ATOM 892 O O . LEU A 1 107 ? 2.846 38.900 -16.975 1.00 68.12 107 LEU A O 1
ATOM 896 N N . ILE A 1 108 ? 0.958 37.727 -16.711 1.00 67.81 108 ILE A N 1
ATOM 897 C CA . ILE A 1 108 ? 0.468 37.869 -18.097 1.00 67.81 108 ILE A CA 1
ATOM 898 C C . ILE A 1 108 ? -0.301 39.193 -18.298 1.00 67.81 108 ILE A C 1
ATOM 900 O O . ILE A 1 108 ? -0.525 39.610 -19.432 1.00 67.81 108 ILE A O 1
ATOM 904 N N . PHE A 1 109 ? -0.692 39.863 -17.209 1.00 56.88 109 PHE A N 1
ATOM 905 C CA . PHE A 1 109 ? -1.465 41.115 -17.217 1.00 56.88 109 PHE A CA 1
ATOM 906 C C . PHE A 1 109 ? -0.639 42.386 -16.915 1.00 56.88 109 PHE A C 1
ATOM 908 O O . PHE A 1 109 ? -1.228 43.451 -16.727 1.00 56.88 109 PHE A O 1
ATOM 915 N N . PHE A 1 110 ? 0.695 42.290 -16.894 1.00 53.62 110 PHE A N 1
ATOM 916 C CA . PHE A 1 110 ? 1.648 43.410 -16.839 1.00 53.62 110 PHE A CA 1
ATOM 917 C C . PHE A 1 110 ? 2.607 43.327 -18.027 1.00 53.62 110 PHE A C 1
ATOM 919 O O . PHE A 1 110 ? 2.944 44.399 -18.577 1.00 53.62 110 PHE A O 1
#

Organism: NCBI:txid429701

Foldseek 3Di:
DQDADPVRDGDDPVVVVVVVVVVVVVVVVVVVVVVVVLVVLLPDDLVVLVVVLVVLVVVVVVHDDDPVSVVVSVVSVVSSVSNVVVVVVVVVVVVVVVVVVVVVVVVVVD

InterPro domains:
  IPR019007 Wbp11/ELF5/Saf1, N-terminal domain [PF09429] (8-84)